Protein AF-A0A6J6JUN9-F1 (afdb_monomer_lite)

Foldseek 3Di:
DWDADPVGDIDDDDDDDPVVVVVVQVVCVVVVHHPLVVDDPVRVVVCVVVVVVCVVVVHPPDPDPPDPPDPPPDD

Organism: NCBI:txid449393

pLDDT: mean 85.85, std 17.66, range [35.84, 97.69]

Structure (mmCIF, N/CA/C/O backbone):
data_AF-A0A6J6JUN9-F1
#
_entry.id   AF-A0A6J6JUN9-F1
#
loop_
_atom_site.gr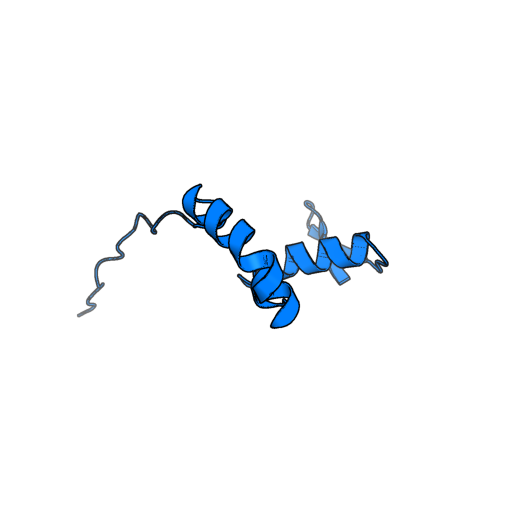oup_PDB
_atom_site.id
_atom_site.type_symbol
_atom_site.label_atom_id
_atom_site.label_alt_id
_atom_site.label_comp_id
_atom_site.label_asym_id
_atom_site.label_entity_id
_atom_site.label_seq_id
_atom_site.pdbx_PDB_ins_code
_atom_site.Cartn_x
_atom_site.Cartn_y
_atom_site.Cartn_z
_atom_site.occupancy
_atom_site.B_iso_or_equiv
_atom_site.auth_seq_id
_atom_site.auth_comp_id
_atom_site.auth_asym_id
_atom_site.auth_atom_id
_atom_site.pdbx_PDB_model_num
ATOM 1 N N . MET A 1 1 ? -1.789 -1.522 13.612 1.00 88.56 1 MET A N 1
ATOM 2 C CA . MET A 1 1 ? -2.554 -0.916 12.499 1.00 88.56 1 MET A CA 1
ATOM 3 C C . MET A 1 1 ? -3.935 -0.606 13.021 1.00 88.56 1 MET A C 1
ATOM 5 O O . MET A 1 1 ? -4.517 -1.481 13.643 1.00 88.56 1 MET A O 1
ATOM 9 N N . LYS A 1 2 ? -4.459 0.591 12.751 1.00 94.00 2 LYS A N 1
ATOM 10 C CA . LYS A 1 2 ? -5.810 0.978 13.166 1.00 94.00 2 LYS A CA 1
ATOM 11 C C . LYS A 1 2 ? -6.734 1.113 11.964 1.00 94.00 2 LYS A C 1
ATOM 13 O O . LYS A 1 2 ? -6.298 1.580 10.914 1.00 94.00 2 LYS A O 1
ATOM 18 N N . GLY A 1 3 ? -7.987 0.716 12.127 1.00 93.81 3 GLY A N 1
ATOM 19 C CA . GLY A 1 3 ? -9.012 0.796 11.092 1.00 93.81 3 GLY A CA 1
ATOM 20 C C . GLY A 1 3 ? -10.407 0.629 11.676 1.00 93.81 3 GLY A C 1
ATOM 21 O O . GLY A 1 3 ? -10.573 0.634 12.893 1.00 93.81 3 GLY A O 1
ATOM 22 N N . TYR A 1 4 ? -11.398 0.469 10.805 1.00 96.62 4 TYR A N 1
ATOM 23 C CA . TYR A 1 4 ? -12.778 0.211 11.202 1.00 96.62 4 TYR A CA 1
ATOM 24 C C . TYR A 1 4 ? -13.328 -0.985 10.432 1.00 96.62 4 TYR A C 1
ATOM 26 O O . TYR A 1 4 ? -12.974 -1.185 9.267 1.00 96.62 4 TYR A O 1
ATOM 34 N N . ASP A 1 5 ? -14.177 -1.776 11.081 1.00 95.44 5 ASP A N 1
ATOM 35 C CA . ASP A 1 5 ? -14.979 -2.789 10.397 1.00 95.44 5 ASP A CA 1
ATOM 36 C C . ASP A 1 5 ? -16.176 -2.159 9.649 1.00 95.44 5 ASP A C 1
ATOM 38 O O . ASP A 1 5 ? -16.345 -0.937 9.607 1.00 95.44 5 ASP A O 1
ATOM 42 N N . LEU A 1 6 ? -17.015 -2.998 9.032 1.00 96.75 6 LEU A N 1
ATOM 43 C CA . LEU A 1 6 ? -18.191 -2.545 8.276 1.00 96.75 6 LEU A CA 1
ATOM 44 C C . LEU A 1 6 ? -19.277 -1.902 9.154 1.00 96.75 6 LEU A C 1
ATOM 46 O O . LEU A 1 6 ? -20.100 -1.150 8.635 1.00 96.75 6 LEU A O 1
ATOM 50 N N . ASP A 1 7 ? -19.267 -2.177 10.458 1.00 97.44 7 ASP A N 1
ATOM 51 C CA . ASP A 1 7 ? -20.209 -1.628 11.432 1.00 97.44 7 ASP A CA 1
ATOM 52 C C . ASP A 1 7 ? -19.662 -0.351 12.105 1.00 97.44 7 ASP A C 1
ATOM 54 O O . ASP A 1 7 ? -20.362 0.300 12.882 1.00 97.44 7 ASP A O 1
ATOM 58 N N . GLY A 1 8 ? -18.426 0.044 11.777 1.00 97.19 8 GLY A N 1
ATOM 59 C CA . GLY A 1 8 ? -17.765 1.237 12.297 1.00 97.19 8 GLY A CA 1
ATOM 60 C C . GLY A 1 8 ? -17.078 1.037 13.648 1.00 97.19 8 GLY A C 1
ATOM 61 O O . GLY A 1 8 ? -16.726 2.027 14.292 1.00 97.19 8 GLY A O 1
ATOM 62 N N . ASN A 1 9 ? -16.869 -0.204 14.097 1.00 97.38 9 ASN A N 1
ATOM 63 C CA . ASN A 1 9 ? -16.101 -0.467 15.314 1.00 97.38 9 ASN A CA 1
ATOM 64 C C . ASN A 1 9 ? -14.601 -0.332 15.036 1.00 97.38 9 ASN A C 1
ATOM 66 O O . ASN A 1 9 ? -14.121 -0.786 13.996 1.00 97.38 9 ASN A O 1
ATOM 70 N N . GLU A 1 10 ? -13.851 0.269 15.967 1.00 97.44 10 GLU A N 1
ATOM 71 C CA . GLU A 1 10 ? -12.394 0.398 15.835 1.00 97.44 10 GLU A CA 1
ATOM 72 C C . GLU A 1 10 ? -11.722 -0.979 15.927 1.00 97.44 10 GLU A C 1
ATOM 74 O O . GLU A 1 10 ? -11.969 -1.764 16.844 1.00 97.44 10 GLU A O 1
ATOM 79 N N . LEU A 1 11 ? -10.827 -1.238 14.979 1.00 95.88 11 LEU A N 1
ATOM 80 C CA . LEU A 1 11 ? -9.917 -2.371 14.970 1.00 95.88 11 LEU A CA 1
ATOM 81 C C . LEU A 1 11 ? -8.505 -1.869 15.266 1.00 95.88 11 LEU A C 1
ATOM 83 O O . LEU A 1 11 ? -8.041 -0.925 14.626 1.00 95.88 11 LEU A O 1
ATOM 87 N N . ASP A 1 12 ? -7.806 -2.539 16.182 1.00 96.94 12 ASP A N 1
ATOM 88 C CA . ASP A 1 12 ? -6.373 -2.353 16.417 1.00 96.94 12 ASP A CA 1
ATOM 89 C C . ASP A 1 12 ? -5.668 -3.704 16.271 1.00 96.94 12 ASP A C 1
ATOM 91 O O . ASP A 1 12 ? -5.876 -4.622 17.066 1.00 96.94 12 ASP A O 1
ATOM 95 N N . LEU A 1 13 ? -4.910 -3.850 15.186 1.00 95.12 13 LEU A N 1
ATOM 96 C CA . LEU A 1 13 ? -4.312 -5.110 14.755 1.00 95.12 13 LEU A CA 1
ATOM 97 C C . LEU A 1 13 ? -2.788 -5.017 14.764 1.00 95.12 13 LEU A C 1
ATOM 99 O O . LEU A 1 13 ? -2.205 -4.134 14.126 1.00 95.12 13 LEU A O 1
ATOM 103 N N . GLU A 1 14 ? -2.140 -5.980 15.409 1.00 96.88 14 GLU A N 1
ATOM 104 C CA . GLU A 1 14 ? -0.717 -6.264 15.229 1.00 96.88 14 GLU A CA 1
ATOM 105 C C . GLU A 1 14 ? -0.578 -7.461 14.288 1.00 96.88 14 GLU A C 1
ATOM 107 O O . GLU A 1 14 ? -1.200 -8.501 14.495 1.00 96.88 14 GLU A O 1
ATOM 112 N N . LEU A 1 15 ? 0.190 -7.281 13.214 1.00 96.25 15 LEU A N 1
ATOM 113 C CA . LEU A 1 15 ? 0.359 -8.260 12.143 1.00 96.25 15 LEU A CA 1
ATOM 114 C C . LEU A 1 15 ? 1.848 -8.491 11.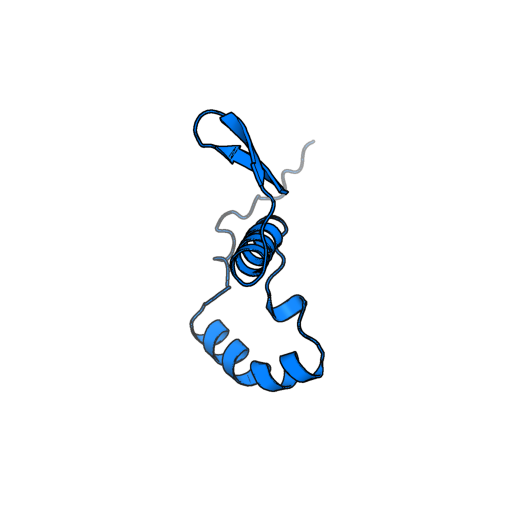906 1.00 96.25 15 LEU A C 1
ATOM 116 O O . LEU A 1 15 ? 2.644 -7.554 11.999 1.00 96.25 15 LEU A O 1
ATOM 120 N N . ASP A 1 16 ? 2.201 -9.709 11.515 1.00 97.69 16 ASP A N 1
ATOM 121 C CA . ASP A 1 16 ? 3.559 -10.127 11.189 1.00 97.69 16 ASP A CA 1
ATOM 122 C C . ASP A 1 16 ? 3.630 -10.885 9.851 1.00 97.69 16 ASP A C 1
ATOM 124 O O . ASP A 1 16 ? 2.627 -11.120 9.164 1.00 97.69 16 ASP A O 1
ATOM 128 N N . ASP A 1 17 ? 4.866 -11.169 9.437 1.00 97.38 17 ASP A N 1
ATOM 129 C CA . ASP A 1 17 ? 5.220 -11.963 8.264 1.00 97.38 17 ASP A CA 1
ATOM 130 C C . ASP A 1 17 ? 4.415 -11.606 7.002 1.00 97.38 17 ASP A C 1
ATOM 132 O O . ASP A 1 17 ? 4.469 -10.488 6.474 1.00 97.38 17 ASP A O 1
ATOM 136 N N . PHE A 1 18 ? 3.683 -12.586 6.480 1.00 97.69 18 PHE A N 1
ATOM 137 C CA . PHE A 1 18 ? 2.946 -12.469 5.237 1.00 97.69 18 PHE A CA 1
ATOM 138 C C . PHE A 1 18 ? 1.737 -11.542 5.382 1.00 97.69 18 PHE A C 1
ATOM 140 O O . PHE A 1 18 ? 1.500 -10.711 4.505 1.00 97.69 18 PHE A O 1
ATOM 147 N N . ALA A 1 19 ? 1.011 -11.630 6.500 1.00 96.88 19 ALA A N 1
ATOM 148 C CA . ALA A 1 19 ? -0.161 -10.795 6.740 1.00 96.88 19 ALA A CA 1
ATOM 149 C C . ALA A 1 19 ? 0.233 -9.317 6.818 1.00 96.88 19 ALA A C 1
ATOM 151 O O . ALA A 1 19 ? -0.386 -8.481 6.162 1.00 96.88 19 ALA A O 1
ATOM 152 N N . ALA A 1 20 ? 1.321 -8.998 7.524 1.00 97.25 20 ALA A N 1
ATOM 153 C CA . ALA A 1 20 ? 1.838 -7.636 7.579 1.00 97.25 20 ALA A CA 1
ATOM 154 C C . ALA A 1 20 ? 2.160 -7.083 6.185 1.00 97.25 20 ALA A C 1
ATOM 156 O O . ALA A 1 20 ? 1.844 -5.928 5.900 1.00 97.25 20 ALA A O 1
ATOM 157 N N . ARG A 1 21 ? 2.776 -7.893 5.311 1.00 96.44 21 ARG A N 1
ATOM 158 C CA . ARG A 1 21 ? 3.142 -7.468 3.953 1.00 96.44 21 ARG A CA 1
ATOM 159 C C . ARG A 1 21 ? 1.921 -7.223 3.071 1.00 96.44 21 ARG A C 1
ATOM 161 O O . ARG A 1 21 ? 1.911 -6.230 2.350 1.00 96.44 21 ARG A O 1
ATOM 168 N N . VAL A 1 22 ? 0.922 -8.103 3.128 1.00 97.06 22 VAL A N 1
ATOM 169 C CA . VAL A 1 22 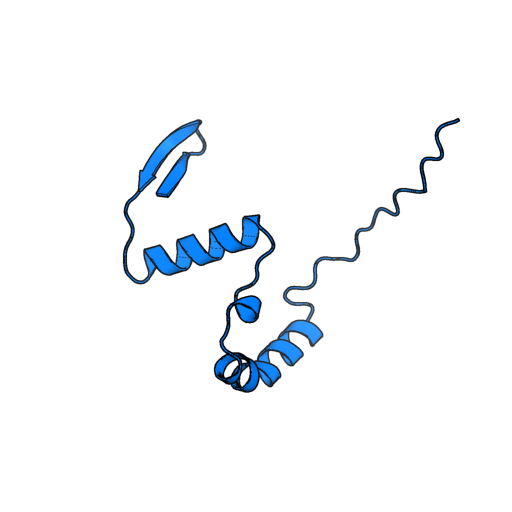? -0.325 -7.937 2.365 1.00 97.06 22 VAL A CA 1
ATOM 170 C C . VAL A 1 22 ? -1.028 -6.658 2.798 1.00 97.06 22 VAL A C 1
ATOM 172 O O . VAL A 1 22 ? -1.333 -5.824 1.959 1.00 97.06 22 VAL A O 1
ATOM 175 N N . PHE A 1 23 ? -1.198 -6.437 4.102 1.00 96.38 23 PHE A N 1
ATOM 176 C CA . PHE A 1 23 ? -1.855 -5.220 4.578 1.00 96.38 23 PHE A CA 1
ATOM 177 C C . PHE A 1 23 ? -1.099 -3.947 4.189 1.00 96.38 23 PHE A C 1
ATOM 179 O O . PHE A 1 23 ? -1.732 -2.985 3.774 1.00 96.38 23 PHE A O 1
ATOM 186 N N . GLN A 1 24 ? 0.236 -3.939 4.263 1.00 96.00 24 GLN A N 1
ATOM 187 C CA . GLN A 1 24 ? 1.036 -2.815 3.757 1.00 96.00 24 GLN A CA 1
ATOM 188 C C . GLN A 1 24 ? 0.751 -2.543 2.273 1.00 96.00 24 GLN A C 1
ATOM 190 O O . GLN A 1 24 ? 0.473 -1.408 1.912 1.00 96.00 24 GLN A O 1
ATOM 195 N N . HIS A 1 25 ? 0.741 -3.588 1.441 1.00 95.81 25 HIS A N 1
ATOM 196 C CA . HIS A 1 25 ? 0.447 -3.472 0.012 1.00 95.81 25 HIS A CA 1
ATOM 197 C C . HIS A 1 25 ? -0.947 -2.889 -0.271 1.00 95.81 25 HIS A C 1
ATOM 199 O O . HIS A 1 25 ? -1.079 -1.982 -1.090 1.00 95.81 25 HIS A O 1
ATOM 205 N N . GLU A 1 26 ? -1.979 -3.367 0.425 1.00 95.75 26 GLU A N 1
ATOM 206 C CA . GLU A 1 26 ? -3.342 -2.857 0.233 1.00 95.75 26 GLU A CA 1
ATOM 207 C C . GLU A 1 26 ? -3.492 -1.403 0.713 1.00 95.75 26 GLU A C 1
ATOM 209 O O . GLU A 1 26 ? -4.239 -0.627 0.119 1.00 95.75 26 GLU A O 1
ATOM 214 N N . ILE A 1 27 ? -2.774 -1.005 1.770 1.00 95.19 27 ILE A N 1
ATOM 215 C CA . ILE A 1 27 ? -2.768 0.383 2.257 1.00 95.19 27 ILE A CA 1
ATOM 216 C C . ILE A 1 27 ? -2.060 1.303 1.260 1.00 95.19 27 ILE A C 1
ATOM 218 O O . ILE A 1 27 ? -2.591 2.369 0.955 1.00 95.19 27 ILE A O 1
ATOM 222 N N . ASP A 1 28 ? -0.913 0.890 0.716 1.00 96.19 28 ASP A N 1
ATOM 223 C CA . ASP A 1 28 ? -0.171 1.647 -0.301 1.00 96.19 28 ASP A CA 1
ATOM 224 C C . ASP A 1 28 ? -1.078 1.999 -1.498 1.00 96.19 28 ASP A C 1
ATOM 226 O O . ASP A 1 28 ? -1.038 3.113 -2.030 1.00 96.19 28 ASP A O 1
ATOM 230 N N . HIS A 1 29 ? -1.978 1.088 -1.882 1.00 93.56 29 HIS A N 1
ATOM 231 C CA . HIS A 1 29 ? -2.962 1.335 -2.937 1.00 93.56 29 HIS A CA 1
ATOM 232 C C . HIS A 1 29 ? -3.966 2.445 -2.613 1.00 93.56 29 HIS A C 1
ATOM 234 O O . HIS A 1 29 ? -4.380 3.160 -3.530 1.00 93.56 29 HIS A O 1
ATOM 240 N N . LEU A 1 30 ? -4.316 2.660 -1.342 1.00 94.19 30 LEU A N 1
ATOM 241 C CA . LEU A 1 30 ? -5.164 3.788 -0.934 1.00 94.19 30 LEU A CA 1
ATOM 242 C C . LEU A 1 30 ? -4.478 5.140 -1.179 1.00 94.19 30 LEU A C 1
ATOM 244 O O . LEU A 1 30 ? -5.153 6.150 -1.370 1.00 94.19 30 LEU A O 1
ATOM 248 N N . GLU A 1 31 ? -3.147 5.150 -1.224 1.00 93.44 31 GLU A N 1
ATOM 249 C CA . GLU A 1 31 ? -2.326 6.327 -1.516 1.00 93.44 31 GLU A CA 1
ATOM 250 C C . GLU A 1 31 ? -1.890 6.397 -2.992 1.00 93.44 31 GLU A C 1
ATOM 252 O O . GLU A 1 31 ? -1.144 7.293 -3.390 1.00 93.44 31 GLU A O 1
ATOM 257 N N . GLY A 1 32 ? -2.362 5.468 -3.831 1.00 92.25 32 GLY A N 1
ATOM 258 C CA . GLY A 1 32 ? -1.980 5.377 -5.242 1.00 92.25 32 GLY A CA 1
ATOM 259 C C . GLY A 1 32 ? -0.549 4.877 -5.464 1.00 92.25 32 GLY A C 1
ATOM 260 O O . GLY A 1 32 ? 0.005 5.054 -6.552 1.00 92.25 32 GLY A O 1
ATOM 261 N N . ILE A 1 33 ? 0.059 4.259 -4.453 1.00 93.81 33 ILE A N 1
ATOM 262 C CA . ILE A 1 33 ? 1.381 3.647 -4.536 1.00 93.81 33 ILE A CA 1
ATOM 263 C C . ILE A 1 33 ? 1.204 2.213 -5.047 1.00 93.81 33 ILE A C 1
ATOM 265 O O . ILE A 1 33 ? 0.394 1.435 -4.542 1.00 93.81 33 ILE A O 1
ATOM 269 N N . LEU A 1 34 ? 1.954 1.862 -6.091 1.00 92.06 34 LEU A N 1
ATOM 270 C CA . LEU A 1 34 ? 2.010 0.501 -6.619 1.00 92.06 34 LEU A CA 1
ATOM 271 C C . LEU A 1 34 ? 3.307 -0.169 -6.181 1.00 92.06 34 LEU A C 1
ATOM 273 O O . LEU A 1 34 ? 4.338 0.486 -6.062 1.00 92.06 34 LEU A O 1
ATOM 277 N N . MET A 1 35 ? 3.290 -1.489 -6.013 1.00 92.31 35 MET A N 1
ATOM 278 C CA . MET A 1 35 ? 4.463 -2.222 -5.531 1.00 92.31 35 MET A CA 1
ATOM 279 C C . MET A 1 35 ? 5.710 -1.993 -6.402 1.00 92.31 35 MET A C 1
ATOM 281 O O . MET A 1 35 ? 6.818 -1.948 -5.869 1.00 92.31 35 MET A O 1
ATOM 285 N N . GLU A 1 36 ? 5.569 -1.796 -7.721 1.00 91.56 36 GLU A N 1
ATOM 286 C CA . GLU A 1 36 ? 6.733 -1.558 -8.578 1.00 91.56 36 GLU A CA 1
ATOM 287 C C . GLU A 1 36 ? 7.467 -0.239 -8.295 1.00 91.56 36 GLU A C 1
ATOM 289 O O . GLU A 1 36 ? 8.628 -0.106 -8.683 1.00 91.56 36 GLU A O 1
ATOM 294 N N . THR A 1 37 ? 6.817 0.736 -7.647 1.00 93.31 37 THR A N 1
ATOM 295 C CA . THR A 1 37 ? 7.439 2.026 -7.309 1.00 93.31 37 THR A CA 1
ATOM 296 C C . THR A 1 37 ? 8.354 1.919 -6.091 1.00 93.31 37 THR A C 1
ATOM 298 O O . THR A 1 37 ? 9.205 2.784 -5.894 1.00 93.31 37 THR A O 1
ATOM 301 N N . LEU A 1 38 ? 8.210 0.841 -5.313 1.00 95.12 38 LEU A N 1
ATOM 302 C CA . LEU A 1 38 ? 8.983 0.558 -4.105 1.00 95.12 38 LEU A CA 1
ATOM 303 C C . LEU A 1 38 ? 10.142 -0.426 -4.343 1.00 95.12 38 LEU A C 1
ATOM 305 O O . LEU A 1 38 ? 10.922 -0.688 -3.427 1.00 95.12 38 LEU A O 1
ATOM 309 N N . LEU A 1 39 ? 10.267 -0.985 -5.551 1.00 95.56 39 LEU A N 1
ATOM 310 C CA . LEU A 1 39 ? 11.347 -1.910 -5.902 1.00 95.56 39 LEU A CA 1
ATOM 311 C C . LEU A 1 39 ? 12.710 -1.208 -5.922 1.00 95.56 39 LEU A C 1
ATOM 313 O O . LEU A 1 39 ? 12.830 -0.058 -6.353 1.00 95.56 39 LEU A O 1
ATOM 317 N N . THR A 1 40 ? 13.769 -1.932 -5.545 1.00 97.69 40 THR A N 1
ATOM 318 C CA . THR A 1 40 ? 15.135 -1.444 -5.782 1.00 97.69 40 THR A CA 1
ATOM 319 C C . THR A 1 40 ? 15.420 -1.349 -7.288 1.00 97.69 40 THR A C 1
ATOM 321 O O . THR A 1 40 ? 14.744 -2.005 -8.093 1.00 97.69 40 THR A O 1
ATOM 324 N N . PRO A 1 41 ? 16.431 -0.570 -7.717 1.00 96.75 41 PRO A N 1
ATOM 325 C CA . PRO A 1 41 ? 16.803 -0.486 -9.129 1.00 96.75 41 PRO A CA 1
ATOM 326 C C . PRO A 1 41 ? 17.069 -1.853 -9.776 1.00 96.75 41 PRO A C 1
ATOM 328 O O . PRO A 1 41 ? 16.686 -2.073 -10.926 1.00 96.75 41 PRO A O 1
ATOM 331 N N . GLU A 1 42 ? 17.681 -2.774 -9.031 1.00 97.62 42 GLU A N 1
ATOM 332 C CA . GLU A 1 42 ? 17.979 -4.141 -9.461 1.00 97.62 42 GLU A CA 1
ATOM 333 C C . GLU A 1 42 ? 16.691 -4.952 -9.651 1.00 97.62 42 GLU A C 1
ATOM 335 O O . GLU A 1 42 ? 16.449 -5.478 -10.737 1.00 97.62 42 GLU A O 1
ATOM 340 N N . GLN A 1 43 ? 15.808 -4.968 -8.649 1.00 97.06 43 GLN A N 1
ATOM 341 C CA . GLN A 1 43 ? 14.521 -5.672 -8.717 1.00 97.06 43 GLN A CA 1
ATOM 342 C C . GLN A 1 43 ? 13.625 -5.133 -9.839 1.00 97.06 43 GLN A C 1
ATOM 344 O O . GLN A 1 43 ? 12.947 -5.890 -10.540 1.00 97.06 43 GLN A O 1
ATOM 349 N N . LEU A 1 44 ? 13.631 -3.813 -10.042 1.00 95.44 44 LEU A N 1
ATOM 350 C CA . LEU A 1 44 ? 12.907 -3.175 -11.132 1.00 95.44 44 LEU A CA 1
ATOM 351 C C . LEU A 1 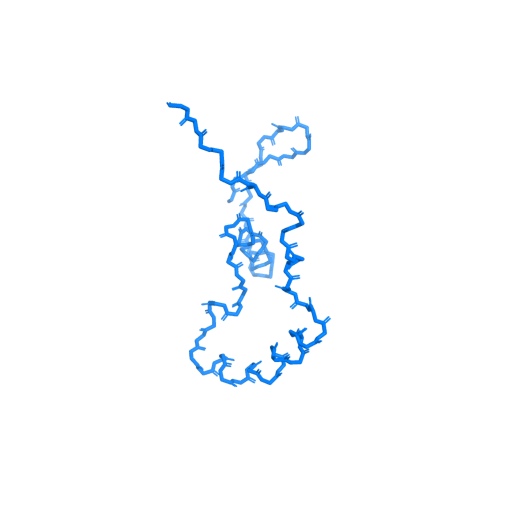44 ? 13.492 -3.565 -12.494 1.00 95.44 44 LEU A C 1
ATOM 353 O O . LEU A 1 44 ? 12.741 -3.737 -13.455 1.00 95.44 44 LEU A O 1
ATOM 357 N N . ALA A 1 45 ? 14.818 -3.682 -12.607 1.00 96.44 45 ALA A N 1
ATOM 358 C CA . ALA A 1 45 ? 15.465 -4.142 -13.831 1.00 96.44 45 ALA A CA 1
ATOM 359 C C . ALA A 1 45 ? 15.057 -5.583 -14.169 1.00 96.44 45 ALA A C 1
ATOM 361 O O . ALA A 1 45 ? 14.682 -5.840 -15.315 1.00 96.44 45 ALA A O 1
ATOM 362 N N . GLU A 1 46 ? 15.043 -6.474 -13.177 1.00 97.19 46 GLU A N 1
ATOM 363 C CA . GLU A 1 46 ? 14.603 -7.869 -13.312 1.00 97.19 46 GLU A CA 1
ATOM 364 C C . GLU A 1 46 ? 13.116 -7.975 -13.689 1.00 97.19 46 GLU A C 1
ATOM 366 O O . GLU A 1 46 ? 12.741 -8.737 -14.580 1.00 97.19 46 GLU A O 1
ATOM 371 N N . SER A 1 47 ? 12.266 -7.143 -13.084 1.00 94.50 47 SER A N 1
ATOM 372 C CA . SER A 1 47 ? 10.807 -7.181 -13.276 1.00 94.50 47 SER A CA 1
ATOM 373 C C . SER A 1 47 ? 10.326 -6.441 -14.531 1.00 94.50 47 SER A C 1
ATOM 375 O O . SER A 1 47 ? 9.151 -6.513 -14.901 1.00 94.50 47 SER A O 1
ATOM 377 N N . ARG A 1 48 ? 11.213 -5.711 -15.219 1.00 93.88 48 ARG A N 1
ATOM 378 C CA . ARG A 1 48 ? 10.850 -4.778 -16.300 1.00 93.88 48 ARG A CA 1
ATOM 379 C C . ARG A 1 48 ? 10.113 -5.441 -17.459 1.00 93.88 48 ARG A C 1
ATOM 381 O O . ARG A 1 48 ? 9.225 -4.815 -18.038 1.00 93.88 48 ARG A O 1
ATOM 388 N N . ALA A 1 49 ? 10.510 -6.656 -17.831 1.00 96.06 49 ALA A N 1
ATOM 389 C CA . ALA A 1 49 ? 9.879 -7.389 -18.926 1.00 96.06 49 ALA A CA 1
ATOM 390 C C . ALA A 1 49 ? 8.427 -7.753 -18.576 1.00 96.06 49 ALA A C 1
ATOM 392 O O . ALA A 1 49 ? 7.520 -7.399 -19.327 1.00 96.06 49 ALA A O 1
ATOM 393 N N . ALA A 1 50 ? 8.211 -8.337 -17.395 1.00 94.50 50 ALA A N 1
ATOM 394 C CA . ALA A 1 50 ? 6.886 -8.706 -16.902 1.00 94.50 50 ALA A CA 1
ATOM 395 C C . ALA A 1 50 ? 5.965 -7.484 -16.756 1.00 94.50 50 ALA A C 1
ATOM 397 O O . ALA A 1 50 ? 4.834 -7.494 -17.232 1.00 94.50 50 ALA A O 1
ATOM 398 N N . ILE A 1 51 ? 6.466 -6.383 -16.186 1.00 92.56 51 ILE A N 1
ATOM 399 C CA . ILE A 1 51 ? 5.688 -5.141 -16.039 1.00 92.56 51 ILE A CA 1
ATOM 400 C C . ILE A 1 51 ? 5.248 -4.589 -17.406 1.00 92.56 51 ILE A C 1
ATOM 402 O O . ILE A 1 51 ? 4.132 -4.092 -17.549 1.00 92.56 51 ILE A O 1
ATOM 406 N N . ARG A 1 52 ? 6.108 -4.662 -18.434 1.00 92.25 52 ARG A N 1
ATOM 407 C CA . ARG A 1 52 ? 5.750 -4.222 -19.795 1.00 92.25 52 ARG A CA 1
ATOM 408 C C . ARG A 1 52 ? 4.650 -5.088 -20.404 1.00 92.25 52 ARG A C 1
ATOM 410 O O . ARG A 1 52 ? 3.758 -4.537 -21.041 1.00 92.25 52 ARG A O 1
ATOM 417 N N . GLU A 1 53 ? 4.715 -6.400 -20.212 1.00 94.50 53 GLU A N 1
ATOM 418 C CA . GLU A 1 53 ? 3.696 -7.339 -20.690 1.00 94.50 53 GLU A CA 1
ATOM 419 C C . GLU A 1 53 ? 2.344 -7.086 -20.015 1.00 94.50 53 GLU A C 1
ATOM 421 O O . GLU A 1 53 ? 1.338 -6.913 -20.696 1.00 94.50 53 GLU A O 1
ATOM 426 N N . LEU A 1 54 ? 2.336 -6.938 -18.689 1.00 91.00 54 LEU A N 1
ATOM 427 C CA . LEU A 1 54 ? 1.133 -6.614 -17.920 1.00 91.00 54 LEU A CA 1
ATOM 428 C C . LEU A 1 54 ? 0.479 -5.308 -18.393 1.00 91.00 54 LEU A C 1
ATOM 430 O O . LEU A 1 54 ? -0.732 -5.267 -18.606 1.00 91.00 54 LEU A O 1
ATOM 434 N N . ARG A 1 55 ? 1.272 -4.261 -18.648 1.00 88.81 55 ARG A N 1
ATOM 435 C CA . ARG A 1 55 ? 0.756 -2.992 -19.189 1.00 88.81 55 ARG A CA 1
ATOM 436 C C . ARG A 1 55 ? 0.202 -3.134 -20.604 1.00 88.81 55 ARG A C 1
ATOM 438 O O . ARG A 1 55 ? -0.806 -2.516 -20.916 1.00 88.81 55 ARG A O 1
ATOM 445 N N . ALA A 1 56 ? 0.810 -3.962 -21.455 1.00 91.12 56 ALA A N 1
ATOM 446 C CA . ALA A 1 56 ? 0.267 -4.245 -22.786 1.00 91.12 56 ALA A CA 1
ATOM 447 C C . ALA A 1 56 ? -1.100 -4.955 -22.724 1.00 91.12 56 ALA A C 1
ATOM 449 O O . ALA A 1 56 ? -1.913 -4.796 -23.632 1.00 91.12 56 ALA A O 1
ATOM 450 N N . LEU A 1 57 ? -1.364 -5.692 -21.640 1.00 90.75 57 LEU A N 1
ATOM 451 C CA . LEU A 1 57 ? -2.659 -6.304 -21.331 1.00 90.75 57 LEU A CA 1
ATOM 452 C C . LEU A 1 57 ? -3.633 -5.345 -20.614 1.00 90.75 57 LEU A C 1
ATOM 454 O O . LEU A 1 57 ? -4.747 -5.748 -20.290 1.00 90.75 57 LEU A O 1
ATOM 458 N N . GLY A 1 58 ? -3.233 -4.096 -20.352 1.00 85.88 58 GLY A N 1
ATOM 459 C CA . GLY A 1 58 ? -4.037 -3.099 -19.637 1.00 85.88 58 GLY A CA 1
ATOM 460 C C . GLY A 1 58 ? -4.078 -3.278 -18.114 1.00 85.88 58 GLY A C 1
ATOM 461 O O . GLY A 1 58 ? -4.872 -2.628 -17.439 1.00 85.88 58 GLY A O 1
ATOM 462 N N . VAL A 1 59 ? -3.236 -4.142 -17.540 1.00 82.75 59 VAL A N 1
ATOM 463 C CA . VAL A 1 59 ? -3.171 -4.351 -16.086 1.00 82.75 59 VAL A CA 1
ATOM 464 C C . VAL A 1 59 ? -2.517 -3.141 -15.416 1.00 82.75 59 VAL A C 1
ATOM 466 O O . VAL A 1 59 ? -1.460 -2.676 -15.845 1.00 82.75 59 VAL A O 1
ATOM 469 N N . GLY A 1 60 ? -3.143 -2.634 -14.351 1.00 69.56 60 GLY A N 1
ATOM 470 C CA . GLY A 1 60 ? -2.669 -1.452 -13.620 1.00 69.56 60 GLY A CA 1
ATOM 471 C C . GLY A 1 60 ? -2.908 -0.129 -14.353 1.00 69.56 60 GLY A C 1
ATOM 472 O O . GLY A 1 60 ? -2.459 0.919 -13.894 1.00 69.56 60 GLY A O 1
ATOM 473 N N . GLN A 1 61 ? -3.616 -0.159 -15.483 1.00 67.75 61 GLN A N 1
ATOM 474 C CA . GLN A 1 61 ? -4.026 1.031 -16.207 1.00 67.75 61 GLN A CA 1
ATOM 475 C C . GLN A 1 61 ? -5.460 1.353 -15.792 1.00 67.75 61 GLN A C 1
ATOM 477 O O . GLN A 1 61 ? -6.397 0.630 -16.131 1.00 67.75 61 GLN A O 1
ATOM 482 N N . LEU A 1 62 ? -5.632 2.418 -15.005 1.00 63.69 62 LEU A N 1
ATOM 483 C CA . LEU A 1 62 ? -6.966 2.963 -14.781 1.00 63.69 62 LEU A CA 1
ATOM 484 C C . LEU A 1 62 ? -7.530 3.386 -16.147 1.00 63.69 62 LEU A C 1
ATOM 486 O O . LEU A 1 62 ? -6.763 3.905 -16.969 1.00 63.69 62 LEU A O 1
ATOM 490 N N . PRO A 1 63 ? -8.828 3.163 -16.420 1.00 61.72 63 PRO A N 1
ATOM 491 C CA . PRO A 1 63 ? -9.440 3.740 -17.606 1.00 61.72 63 PRO A CA 1
ATOM 492 C C . PRO A 1 63 ? -9.156 5.245 -17.613 1.00 61.72 63 PRO A C 1
ATOM 494 O O . PRO A 1 63 ? -9.209 5.890 -16.561 1.00 61.72 63 PRO A O 1
ATOM 497 N N . GLU A 1 64 ? -8.826 5.789 -18.789 1.00 59.12 64 GLU A N 1
ATOM 498 C CA . GLU A 1 64 ? -8.799 7.240 -18.995 1.00 59.12 64 GLU A CA 1
ATOM 499 C C . GLU A 1 64 ? -10.081 7.806 -18.368 1.00 59.12 64 GLU A C 1
ATOM 501 O O . GLU A 1 64 ? -11.161 7.270 -18.645 1.00 59.12 64 GLU A O 1
ATOM 506 N N . PRO A 1 65 ? -10.000 8.809 -17.478 1.00 56.88 65 PRO A N 1
ATOM 507 C CA . PRO A 1 65 ? -11.192 9.320 -16.828 1.00 56.88 65 PRO A CA 1
ATOM 508 C C . PRO A 1 65 ? -12.175 9.774 -17.911 1.00 56.88 65 PRO A C 1
ATOM 510 O O . PRO A 1 65 ? -11.905 1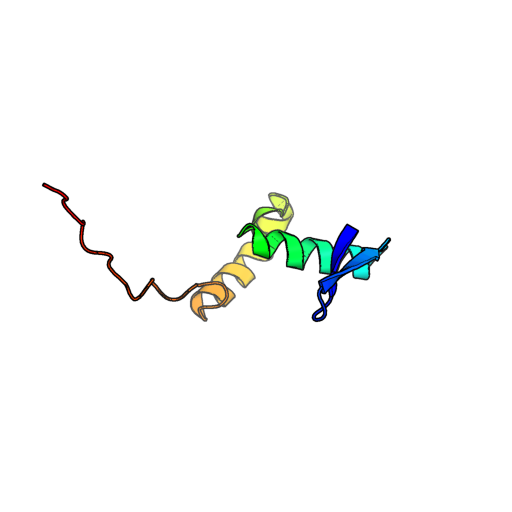0.732 -18.633 1.00 56.88 65 PRO A O 1
ATOM 513 N N . GLU A 1 66 ? -13.334 9.114 -18.015 1.00 56.66 66 GLU A N 1
ATOM 514 C CA . GLU A 1 66 ? -14.379 9.444 -19.004 1.00 56.66 66 GLU A CA 1
ATOM 515 C C . GLU A 1 66 ? -14.993 10.842 -18.795 1.00 56.66 66 GLU A C 1
ATOM 517 O O . GLU A 1 66 ? -15.879 11.268 -19.534 1.00 56.66 66 GLU A O 1
ATOM 522 N N . VAL A 1 67 ? -14.511 11.609 -17.817 1.00 51.66 67 VAL A N 1
ATOM 523 C CA . VAL A 1 67 ? -15.005 12.946 -17.516 1.00 51.66 67 VAL A CA 1
ATOM 524 C C . VAL A 1 67 ? -13.891 13.962 -17.718 1.00 51.66 67 VAL A C 1
ATOM 526 O O . VAL A 1 67 ? -13.156 14.331 -16.802 1.00 51.66 67 VAL A O 1
ATOM 529 N N . GLY A 1 68 ? -13.845 14.504 -18.934 1.00 51.59 68 GLY A N 1
ATOM 530 C CA . GLY A 1 68 ? -13.387 15.867 -19.133 1.00 51.59 68 GLY A CA 1
ATOM 531 C C . GLY A 1 68 ? -14.291 16.797 -18.329 1.00 51.59 68 GLY A C 1
ATOM 532 O O . GLY A 1 68 ? -15.338 17.222 -18.812 1.00 51.59 68 GLY A O 1
ATOM 533 N N . ILE A 1 69 ? -13.895 17.123 -17.097 1.00 47.47 69 ILE A N 1
ATOM 534 C CA . ILE A 1 69 ? -14.412 18.308 -16.417 1.00 47.47 69 ILE A CA 1
ATOM 535 C C . ILE A 1 69 ? -13.966 19.502 -17.255 1.00 47.47 69 ILE A C 1
ATOM 537 O O . ILE A 1 69 ? -12.842 19.996 -17.150 1.00 47.47 69 ILE A O 1
ATOM 541 N N . GLY A 1 70 ? -14.846 19.916 -18.170 1.00 45.12 70 GLY A N 1
ATOM 542 C CA . GLY A 1 70 ? -14.701 21.158 -18.903 1.00 45.12 70 GLY A CA 1
ATOM 543 C C . GLY A 1 70 ? -14.297 22.242 -17.917 1.00 45.12 70 GLY A C 1
ATOM 544 O O . GLY A 1 70 ? -14.869 22.325 -16.830 1.00 45.12 70 GLY A O 1
ATOM 545 N N . ARG A 1 71 ? -13.271 23.026 -18.275 1.00 45.62 71 ARG A N 1
ATOM 546 C CA . ARG A 1 71 ? -12.846 24.212 -17.525 1.00 45.62 71 ARG A CA 1
ATOM 547 C C . ARG A 1 71 ? -14.090 24.981 -17.092 1.00 45.62 71 ARG A C 1
ATOM 549 O O . ARG A 1 71 ? -14.680 25.701 -17.898 1.00 45.62 71 ARG A O 1
ATOM 556 N N . LEU A 1 72 ? -14.471 24.841 -15.828 1.00 45.56 72 LEU A N 1
ATOM 557 C CA . LEU A 1 72 ? -15.507 25.656 -15.227 1.00 45.56 72 LEU A CA 1
ATOM 558 C C . LEU A 1 72 ? -14.858 27.017 -15.000 1.00 45.56 72 LEU A C 1
ATOM 560 O O . LEU A 1 72 ? -14.181 27.271 -14.007 1.00 45.56 72 LEU A O 1
ATOM 564 N N . ARG A 1 73 ? -14.964 27.862 -16.024 1.00 42.09 73 ARG A N 1
ATOM 565 C CA . ARG A 1 73 ? -14.624 29.274 -15.948 1.00 42.09 73 ARG A CA 1
ATOM 566 C C . ARG A 1 73 ? -15.764 29.927 -15.173 1.00 42.09 73 ARG A C 1
ATOM 568 O O . ARG A 1 73 ? -16.829 30.164 -15.736 1.00 42.09 73 ARG A O 1
ATOM 575 N N . LEU A 1 74 ? -15.573 30.111 -13.872 1.00 35.84 74 LEU A N 1
ATOM 576 C CA . LEU A 1 74 ? -16.471 30.943 -13.074 1.00 35.84 74 LEU A CA 1
ATOM 577 C C . LEU A 1 74 ? -16.243 32.424 -13.449 1.00 35.84 74 LEU A C 1
ATOM 579 O O . LEU A 1 74 ? -15.115 32.757 -13.832 1.00 35.84 74 LEU A O 1
ATOM 583 N N . PRO A 1 75 ? -17.304 33.256 -13.440 1.00 53.03 75 PRO A N 1
ATOM 584 C CA . PRO A 1 75 ? -17.248 34.661 -13.852 1.00 53.03 75 PRO A CA 1
ATOM 585 C C . PRO A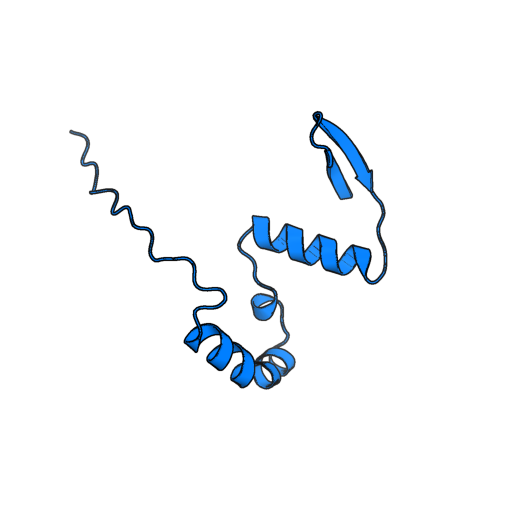 1 75 ? -16.297 35.508 -13.001 1.00 53.03 75 PRO A C 1
ATOM 587 O O . PRO A 1 75 ? -16.138 35.200 -11.798 1.00 53.03 75 PRO A O 1
#

Radius of gyration: 18.42 Å; chains: 1; bounding box: 38×47×39 Å

Secondary structure (DSSP, 8-state):
-EEE-TT--EEE----HHHHHHHHHHHHHHTT--GGGSS-HHHHHHHHHHHHHHHHTTTT-----S---------

Sequence (75 aa):
MKGYDLDGNELDLELDDFAARVFQHEIDHLEGILMETLLTPEQLAESRAAIRELRALGVGQLPEPEVGIGRLRLP

InterPro domains:
  IPR023635 Peptide deformylase [PF01327] (1-35)
  IPR036821 Peptide deformylase superfamily [G3DSA:3.90.45.10] (1-65)
  IPR036821 Peptide deformylase superfamily [SSF56420] (2-53)